Protein AF-A0A966PAS7-F1 (afdb_monomer_lite)

Structure (mmCIF, N/CA/C/O backbone):
data_AF-A0A966PAS7-F1
#
_entry.id   AF-A0A966PAS7-F1
#
loop_
_atom_site.group_PDB
_atom_site.id
_atom_site.type_symbol
_atom_site.label_atom_id
_atom_site.label_alt_id
_atom_site.label_comp_id
_atom_site.label_asym_id
_atom_site.label_entity_id
_atom_site.label_seq_id
_atom_site.pdbx_PDB_ins_code
_atom_site.Cartn_x
_atom_site.Cartn_y
_atom_site.Cartn_z
_atom_site.occupancy
_atom_site.B_iso_or_equiv
_atom_site.auth_seq_id
_atom_site.auth_comp_id
_atom_site.auth_asym_id
_atom_site.auth_atom_id
_atom_site.pdbx_PDB_model_num
ATOM 1 N N . MET A 1 1 ? -16.135 10.377 14.868 1.00 64.50 1 MET A N 1
ATOM 2 C CA . MET A 1 1 ? -15.861 8.967 15.215 1.00 64.50 1 MET A CA 1
ATOM 3 C C . MET A 1 1 ? -14.649 8.938 16.127 1.00 64.50 1 MET A C 1
ATOM 5 O O . MET A 1 1 ? -13.662 9.562 15.775 1.00 64.50 1 MET A O 1
ATOM 9 N N . THR A 1 2 ? -14.736 8.315 17.302 1.00 88.25 2 THR A N 1
ATOM 10 C CA . THR A 1 2 ? -13.643 8.306 18.302 1.00 88.25 2 THR A CA 1
ATOM 11 C C . THR A 1 2 ? -13.030 6.918 18.513 1.00 88.25 2 THR A C 1
ATOM 13 O O . THR A 1 2 ? -12.037 6.790 19.225 1.00 88.25 2 THR A O 1
ATOM 16 N N . LYS A 1 3 ? -13.595 5.870 17.895 1.00 95.25 3 LYS A N 1
ATOM 17 C CA . LYS A 1 3 ? -13.121 4.488 18.01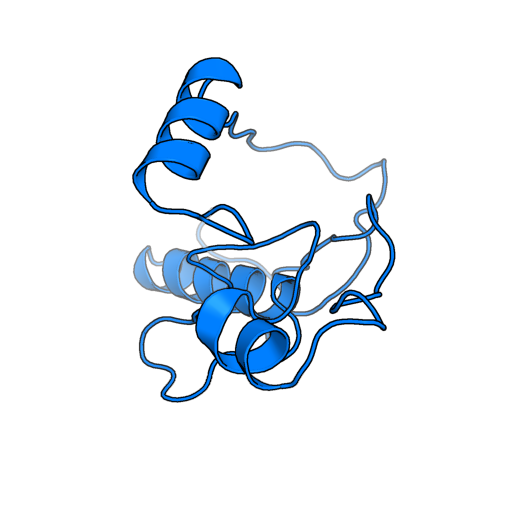7 1.00 95.25 3 LYS A CA 1
ATOM 18 C C . LYS A 1 3 ? -13.530 3.629 16.815 1.00 95.25 3 LYS A C 1
ATOM 20 O O . LYS A 1 3 ? -14.610 3.827 16.263 1.00 95.25 3 LYS A O 1
ATOM 25 N N . ILE A 1 4 ? -12.674 2.675 16.459 1.00 95.88 4 ILE A N 1
ATOM 26 C CA . ILE A 1 4 ? -12.907 1.537 15.567 1.00 95.88 4 ILE A CA 1
ATOM 27 C C . ILE A 1 4 ? -12.948 0.278 16.439 1.00 95.88 4 ILE A C 1
ATOM 29 O O . ILE A 1 4 ? -11.991 -0.035 17.149 1.00 95.88 4 ILE A O 1
ATOM 33 N N . GLU A 1 5 ? -14.069 -0.443 16.399 1.00 96.25 5 GLU A N 1
ATOM 34 C CA . GLU A 1 5 ? -14.280 -1.671 17.181 1.00 96.25 5 GLU A CA 1
ATOM 35 C C . GLU A 1 5 ? -13.630 -2.912 16.555 1.00 96.25 5 GLU A C 1
ATOM 37 O O . GLU A 1 5 ? -13.777 -3.999 17.098 1.00 96.25 5 GLU A O 1
ATOM 42 N N . GLY A 1 6 ? -12.933 -2.778 15.429 1.00 95.56 6 GLY A N 1
ATOM 43 C CA . GLY A 1 6 ? -12.236 -3.866 14.743 1.00 95.56 6 GLY A CA 1
ATOM 44 C C . GLY A 1 6 ? -10.798 -3.503 14.382 1.00 95.56 6 GLY A C 1
ATOM 45 O O . GLY A 1 6 ? -10.168 -2.677 15.051 1.00 95.56 6 GLY A O 1
ATOM 46 N N . ALA A 1 7 ? -10.317 -4.116 13.305 1.00 96.75 7 ALA A N 1
ATOM 47 C CA . ALA A 1 7 ? -9.022 -3.862 12.688 1.00 96.75 7 ALA A CA 1
ATOM 48 C C . ALA A 1 7 ? -9.132 -2.867 11.524 1.00 96.75 7 ALA A C 1
ATOM 50 O O . ALA A 1 7 ? -10.202 -2.670 10.942 1.00 96.75 7 ALA A O 1
ATOM 51 N N . VAL A 1 8 ? -7.995 -2.290 11.140 1.00 96.88 8 VAL A N 1
ATOM 52 C CA . VAL A 1 8 ? -7.813 -1.744 9.790 1.00 96.88 8 VAL A CA 1
ATOM 53 C C . VAL A 1 8 ? -7.462 -2.909 8.868 1.00 96.88 8 VAL A C 1
ATOM 55 O O . VAL A 1 8 ? -6.434 -3.557 9.062 1.00 96.88 8 VAL A O 1
ATOM 58 N N . ILE A 1 9 ? -8.315 -3.164 7.876 1.00 97.12 9 ILE A N 1
ATOM 59 C CA . ILE A 1 9 ? -8.121 -4.228 6.889 1.00 97.12 9 ILE A CA 1
ATOM 60 C C . ILE A 1 9 ? -7.587 -3.621 5.593 1.00 97.12 9 ILE A C 1
ATOM 62 O O . ILE A 1 9 ? -8.233 -2.760 4.997 1.00 97.12 9 ILE A O 1
ATOM 66 N N . ALA A 1 10 ? -6.416 -4.077 5.161 1.00 97.19 10 ALA A N 1
ATOM 67 C CA . ALA A 1 10 ? -5.836 -3.738 3.872 1.00 97.19 10 ALA A CA 1
ATOM 68 C C . ALA A 1 10 ? -6.355 -4.684 2.785 1.00 97.19 10 ALA A C 1
ATOM 70 O O . ALA A 1 10 ? -6.074 -5.885 2.821 1.00 97.19 10 ALA A O 1
ATOM 71 N N . ASP A 1 11 ? -7.081 -4.124 1.818 1.00 97.00 11 ASP A N 1
ATOM 72 C CA . ASP A 1 11 ? -7.488 -4.817 0.599 1.00 97.00 11 ASP A CA 1
ATOM 73 C C . ASP A 1 11 ? -6.539 -4.474 -0.551 1.00 97.00 11 ASP A C 1
ATOM 75 O O . ASP A 1 11 ? -6.474 -3.336 -1.009 1.00 97.00 11 ASP A O 1
ATOM 79 N N . GLU A 1 12 ? -5.788 -5.476 -0.996 1.00 96.56 12 GLU A N 1
ATOM 80 C CA . GLU A 1 12 ? -4.838 -5.385 -2.109 1.00 96.56 12 GLU A CA 1
ATOM 81 C C . GLU A 1 12 ? -5.240 -6.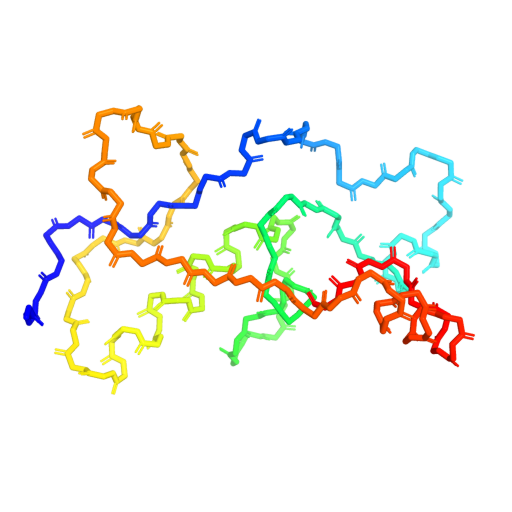277 -3.295 1.00 96.56 12 GLU A C 1
ATOM 83 O O . GLU A 1 12 ? -4.412 -6.610 -4.137 1.00 96.56 12 GLU A O 1
ATOM 88 N N . SER A 1 13 ? -6.509 -6.692 -3.356 1.00 96.19 13 SER A N 1
ATOM 89 C CA . SER A 1 13 ? -6.991 -7.737 -4.272 1.00 96.19 13 SER A CA 1
ATOM 90 C C . SER A 1 13 ? -7.079 -7.344 -5.750 1.00 96.19 13 SER A C 1
ATOM 92 O O . SER A 1 13 ? -7.360 -8.204 -6.584 1.00 96.19 13 SER A O 1
ATOM 94 N N . ILE A 1 14 ? -6.832 -6.077 -6.097 1.00 94.75 14 ILE A N 1
ATOM 95 C CA . ILE A 1 14 ? -6.832 -5.622 -7.496 1.00 94.75 14 ILE A CA 1
ATOM 96 C C . ILE A 1 14 ? -5.658 -6.202 -8.303 1.00 94.75 14 ILE A C 1
ATOM 98 O O . ILE A 1 14 ? -5.789 -6.371 -9.515 1.00 94.75 14 ILE A O 1
ATOM 102 N N . TYR A 1 15 ? -4.546 -6.548 -7.643 1.00 95.12 15 TYR A N 1
ATOM 103 C CA . TYR A 1 15 ? -3.418 -7.265 -8.243 1.00 95.12 15 TYR A CA 1
ATOM 104 C C . TYR A 1 15 ? -3.204 -8.618 -7.558 1.00 95.12 15 TYR A C 1
ATOM 106 O O . TYR A 1 15 ? -3.795 -8.923 -6.519 1.00 95.12 15 TYR A O 1
ATOM 114 N N . ASP A 1 16 ? -2.371 -9.460 -8.168 1.00 94.38 16 ASP A N 1
ATOM 115 C CA . ASP A 1 16 ? -1.955 -10.711 -7.548 1.00 94.38 16 ASP A CA 1
ATOM 116 C C . ASP A 1 16 ? -1.016 -10.474 -6.345 1.00 94.38 16 ASP A C 1
ATOM 118 O O . ASP A 1 16 ? -0.787 -9.355 -5.882 1.00 94.38 16 ASP A O 1
ATOM 122 N N . ARG A 1 17 ? -0.511 -11.571 -5.777 1.00 94.06 17 ARG A N 1
ATOM 123 C CA . ARG A 1 17 ? 0.370 -11.546 -4.602 1.00 94.06 17 ARG A CA 1
ATOM 124 C C . ARG A 1 17 ? 1.841 -11.774 -4.958 1.00 94.06 17 ARG A C 1
ATOM 126 O O . ARG A 1 17 ? 2.636 -12.035 -4.051 1.00 94.06 17 ARG A O 1
ATOM 133 N N . GLU A 1 18 ? 2.209 -11.711 -6.237 1.00 95.00 18 GLU A N 1
ATOM 134 C CA . GLU A 1 18 ? 3.600 -11.757 -6.672 1.00 95.00 18 GLU A CA 1
ATOM 135 C C . GLU A 1 18 ? 4.282 -10.434 -6.309 1.00 95.00 18 GLU A C 1
ATOM 137 O O . GLU A 1 18 ? 3.922 -9.352 -6.759 1.00 95.00 18 GLU A O 1
ATOM 142 N N . ARG A 1 19 ? 5.264 -10.512 -5.409 1.00 93.19 19 ARG A N 1
ATOM 143 C CA . ARG A 1 19 ? 5.919 -9.319 -4.845 1.00 93.19 19 ARG A CA 1
ATOM 144 C C . ARG A 1 19 ? 7.132 -8.869 -5.631 1.00 93.19 19 ARG A C 1
ATOM 146 O O . ARG A 1 19 ? 7.641 -7.784 -5.383 1.00 93.19 19 ARG A O 1
ATOM 153 N N . TYR A 1 20 ? 7.636 -9.718 -6.511 1.00 93.62 20 TYR A N 1
ATOM 154 C CA . TYR A 1 20 ? 8.898 -9.507 -7.193 1.00 93.62 20 TYR A CA 1
ATOM 155 C C . TYR A 1 20 ? 8.812 -10.105 -8.581 1.00 93.62 20 TYR A C 1
ATOM 157 O O . TYR A 1 20 ? 8.323 -11.222 -8.731 1.00 93.62 20 TYR A O 1
ATOM 165 N N . VAL A 1 21 ? 9.368 -9.408 -9.566 1.00 93.38 21 VAL A N 1
ATOM 166 C CA . VAL A 1 21 ? 9.541 -9.986 -10.896 1.00 93.38 21 VAL A CA 1
ATOM 167 C C . VAL A 1 21 ? 10.518 -11.168 -10.785 1.00 93.38 21 VAL A C 1
ATOM 169 O O . VAL A 1 21 ? 11.638 -10.971 -10.301 1.00 93.38 21 VAL A O 1
ATOM 172 N N . PRO A 1 22 ? 10.160 -12.384 -11.241 1.00 93.88 22 PRO A N 1
ATOM 173 C CA . PRO A 1 22 ? 10.978 -13.585 -11.031 1.00 93.88 22 PRO A CA 1
ATOM 174 C C . PRO A 1 22 ? 12.407 -13.510 -11.577 1.00 93.88 22 PRO A C 1
ATOM 176 O O . PRO A 1 22 ? 13.291 -14.220 -11.106 1.00 93.88 22 PRO A O 1
ATOM 179 N N . SER A 1 23 ? 12.640 -12.667 -12.584 1.00 95.12 23 SER A N 1
ATOM 180 C CA . SER A 1 23 ? 13.948 -12.488 -13.216 1.00 95.12 23 SER A CA 1
ATOM 181 C C . SER A 1 23 ? 14.836 -11.440 -12.537 1.00 95.12 23 SER A C 1
ATOM 183 O O . SER A 1 23 ? 15.955 -11.216 -12.999 1.00 95.12 23 SER A O 1
ATOM 185 N N . TRP A 1 24 ? 14.367 -10.755 -11.491 1.00 94.00 24 TRP A N 1
ATOM 186 C CA . TRP A 1 24 ? 15.179 -9.768 -10.781 1.00 94.00 24 TRP A CA 1
ATOM 187 C C . TRP A 1 24 ? 16.275 -10.432 -9.948 1.00 94.00 24 TRP A C 1
ATOM 189 O O . TRP A 1 24 ? 16.014 -11.313 -9.132 1.00 94.00 24 TRP A O 1
ATOM 199 N N . GLY A 1 25 ? 17.510 -9.956 -10.119 1.00 94.12 25 GLY A N 1
ATOM 200 C CA . GLY A 1 25 ? 18.600 -10.270 -9.199 1.00 94.12 25 GLY A CA 1
ATOM 201 C C . GLY A 1 25 ? 18.406 -9.588 -7.840 1.00 94.12 25 GLY A C 1
ATOM 202 O O . GLY A 1 25 ? 17.673 -8.605 -7.724 1.00 94.12 25 GLY A O 1
ATOM 203 N N . ASP A 1 26 ? 19.111 -10.074 -6.816 1.00 89.44 26 ASP A N 1
ATOM 204 C CA . ASP A 1 26 ? 18.937 -9.618 -5.427 1.00 89.44 26 ASP A CA 1
ATOM 205 C C . ASP A 1 26 ? 19.161 -8.113 -5.225 1.00 89.44 26 ASP A C 1
ATOM 207 O O . ASP A 1 26 ? 18.504 -7.519 -4.369 1.00 89.44 26 ASP A O 1
ATOM 211 N N . GLY A 1 27 ? 20.045 -7.497 -6.023 1.00 88.00 27 GLY A N 1
ATOM 212 C CA . GLY A 1 27 ? 20.286 -6.051 -6.002 1.00 88.00 27 GLY A CA 1
ATOM 213 C C . GLY A 1 27 ? 19.022 -5.258 -6.332 1.00 88.00 27 GLY A C 1
ATOM 214 O O . GLY A 1 27 ? 18.576 -4.453 -5.524 1.00 88.00 27 GLY A O 1
ATOM 215 N N . ILE A 1 28 ? 18.373 -5.569 -7.455 1.00 88.38 28 ILE A N 1
ATOM 216 C CA . ILE A 1 28 ? 17.113 -4.918 -7.842 1.00 88.38 28 ILE A CA 1
ATOM 217 C C . ILE A 1 28 ? 16.017 -5.260 -6.834 1.00 88.38 28 ILE A C 1
ATOM 219 O O . ILE A 1 28 ? 15.356 -4.385 -6.280 1.00 88.38 28 ILE A O 1
ATOM 223 N N . ARG A 1 29 ? 15.875 -6.554 -6.533 1.00 88.44 29 ARG A N 1
ATOM 224 C CA . ARG A 1 29 ? 14.814 -7.076 -5.673 1.00 88.44 29 ARG A CA 1
ATOM 225 C C . ARG A 1 29 ? 14.807 -6.443 -4.279 1.00 88.44 29 ARG A C 1
ATOM 227 O O . ARG A 1 29 ? 13.738 -6.154 -3.750 1.00 88.44 29 ARG A O 1
ATOM 234 N N . SER A 1 30 ? 15.979 -6.281 -3.666 1.00 81.50 30 SER A N 1
ATOM 235 C CA . SER A 1 30 ? 16.093 -5.917 -2.247 1.00 81.50 30 SER A CA 1
ATOM 236 C C . SER A 1 30 ? 16.526 -4.475 -2.015 1.00 81.50 30 SER A C 1
ATOM 238 O O . SER A 1 30 ? 16.204 -3.931 -0.962 1.00 81.50 30 SER A O 1
ATOM 240 N N . VAL A 1 31 ? 17.273 -3.882 -2.950 1.00 82.12 31 VAL A N 1
ATOM 241 C CA . VAL A 1 31 ? 17.862 -2.546 -2.784 1.00 82.12 31 VAL A CA 1
ATOM 242 C C . VAL A 1 31 ? 17.096 -1.505 -3.588 1.00 82.12 31 VAL A C 1
ATOM 244 O O . VAL A 1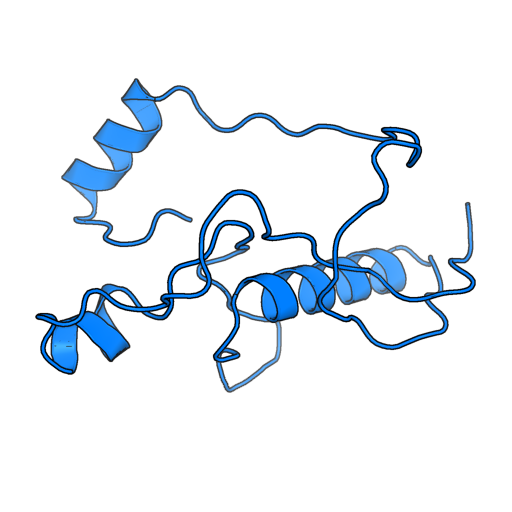 31 ? 16.789 -0.454 -3.041 1.00 82.12 31 VAL A O 1
ATOM 247 N N . GLU A 1 32 ? 16.772 -1.793 -4.851 1.00 86.44 32 GLU A N 1
ATOM 248 C CA . GLU A 1 32 ? 16.233 -0.768 -5.760 1.00 86.44 32 GLU A CA 1
ATOM 249 C C . GLU A 1 32 ? 14.706 -0.742 -5.877 1.00 86.44 32 GLU A C 1
ATOM 251 O O . GLU A 1 32 ? 14.161 0.315 -6.162 1.00 86.44 32 GLU A O 1
ATOM 256 N N . ALA A 1 33 ? 14.015 -1.872 -5.702 1.00 88.12 33 ALA A N 1
ATOM 257 C CA . ALA A 1 33 ? 12.558 -1.947 -5.884 1.00 88.12 33 ALA A CA 1
ATOM 258 C C . ALA A 1 33 ? 11.812 -2.363 -4.608 1.00 88.12 33 ALA A C 1
ATOM 260 O O . ALA A 1 33 ? 10.788 -1.794 -4.237 1.00 88.12 33 ALA A O 1
ATOM 261 N N . GLY A 1 34 ? 12.308 -3.385 -3.905 1.00 89.81 34 GLY A N 1
ATOM 262 C CA . GLY A 1 34 ? 11.563 -3.987 -2.802 1.00 89.81 34 GLY A CA 1
ATOM 263 C C . GLY A 1 34 ? 10.296 -4.737 -3.259 1.00 89.81 34 GLY A C 1
ATOM 264 O O . GLY A 1 34 ? 10.099 -4.984 -4.449 1.00 89.81 34 GLY A O 1
ATOM 265 N N . PRO A 1 35 ? 9.466 -5.204 -2.306 1.00 92.62 35 PRO A N 1
ATOM 266 C CA . PRO A 1 35 ? 8.223 -5.908 -2.608 1.00 92.62 35 PRO A CA 1
ATOM 267 C C . PRO A 1 35 ? 7.178 -4.970 -3.222 1.00 92.62 35 PRO A C 1
ATOM 269 O O . PRO A 1 35 ? 6.865 -3.937 -2.637 1.00 92.62 35 PRO A O 1
ATOM 272 N N . LEU A 1 36 ? 6.588 -5.382 -4.341 1.00 93.00 36 LEU A N 1
ATOM 273 C CA . LEU A 1 36 ? 5.490 -4.694 -5.019 1.00 93.00 36 LEU A CA 1
ATOM 274 C C . LEU A 1 36 ? 4.121 -5.088 -4.440 1.00 93.00 36 LEU A C 1
ATOM 276 O O . LEU A 1 36 ? 3.938 -6.166 -3.862 1.00 93.00 36 LEU A O 1
ATOM 280 N N . GLY A 1 37 ? 3.127 -4.217 -4.593 1.00 93.62 37 GLY A N 1
ATOM 281 C CA . GLY A 1 37 ? 1.758 -4.499 -4.173 1.00 93.62 37 GLY A CA 1
ATOM 282 C C . GLY A 1 37 ? 0.779 -3.416 -4.600 1.00 93.62 37 GLY A C 1
ATOM 283 O O . GLY A 1 37 ? 1.177 -2.295 -4.889 1.00 93.62 37 GLY A O 1
ATOM 284 N N . ALA A 1 38 ? -0.510 -3.755 -4.620 1.00 94.94 38 ALA A N 1
ATOM 285 C CA . ALA A 1 38 ? -1.568 -2.820 -4.999 1.00 94.94 38 ALA A CA 1
ATOM 286 C C . ALA A 1 38 ? -1.854 -1.727 -3.958 1.00 94.94 38 ALA A C 1
ATOM 288 O O . ALA A 1 38 ? -2.433 -0.696 -4.289 1.00 94.94 38 ALA A O 1
ATOM 289 N N . LEU A 1 39 ? -1.488 -1.972 -2.699 1.00 95.50 39 LEU A N 1
ATOM 290 C CA . LEU A 1 39 ? -1.656 -1.031 -1.602 1.00 95.50 39 LEU A CA 1
ATOM 291 C C . LEU A 1 39 ? -0.301 -0.825 -0.931 1.00 95.50 39 LEU A C 1
ATOM 293 O O . LEU A 1 39 ? 0.219 -1.727 -0.273 1.00 95.50 39 LEU A O 1
ATOM 297 N N . MET A 1 40 ? 0.263 0.363 -1.108 1.00 92.31 40 MET A N 1
ATOM 298 C CA . MET A 1 40 ? 1.572 0.737 -0.590 1.00 92.31 40 MET A CA 1
ATOM 299 C C . MET A 1 40 ? 1.528 2.175 -0.070 1.00 92.31 40 MET A C 1
ATOM 301 O O . MET A 1 40 ? 0.765 3.004 -0.559 1.00 92.31 40 MET A O 1
ATOM 305 N N . ILE A 1 41 ? 2.302 2.434 0.981 1.00 91.31 41 ILE A N 1
ATOM 306 C CA . ILE A 1 41 ? 2.555 3.767 1.529 1.00 91.31 41 ILE A CA 1
ATOM 307 C C . ILE A 1 41 ? 4.057 3.850 1.789 1.00 91.31 41 ILE A C 1
ATOM 309 O O . ILE A 1 41 ? 4.580 2.964 2.469 1.00 91.31 41 ILE A O 1
ATOM 313 N N . ASN A 1 42 ? 4.713 4.913 1.317 1.00 88.38 42 ASN A N 1
ATOM 314 C CA . ASN A 1 42 ? 6.122 5.222 1.589 1.00 88.38 42 ASN A CA 1
ATOM 315 C C . ASN A 1 42 ? 7.039 4.023 1.308 1.00 88.38 42 ASN A C 1
ATOM 317 O O . ASN A 1 42 ? 7.741 3.538 2.207 1.00 88.38 42 ASN A O 1
ATOM 321 N N . ASP A 1 43 ? 6.942 3.466 0.106 1.00 88.12 43 ASP A N 1
ATOM 322 C CA . ASP A 1 43 ? 7.630 2.248 -0.301 1.00 88.12 43 ASP A CA 1
ATOM 323 C C . ASP A 1 43 ? 7.404 1.094 0.682 1.00 88.12 43 ASP A C 1
ATOM 325 O O . ASP A 1 43 ? 8.333 0.381 1.033 1.00 88.12 43 ASP A O 1
ATOM 329 N N . GLY A 1 44 ? 6.214 0.929 1.256 1.00 88.69 44 GLY A N 1
ATOM 330 C CA . GLY A 1 44 ? 5.924 -0.129 2.233 1.00 88.69 44 GLY A CA 1
ATOM 331 C C . GLY A 1 44 ? 6.700 -0.007 3.552 1.00 88.69 44 GLY A C 1
ATOM 332 O O . GLY A 1 44 ? 6.778 -0.977 4.310 1.00 88.69 44 GLY A O 1
ATOM 333 N N . SER A 1 45 ? 7.288 1.154 3.838 1.00 88.88 45 SER A N 1
ATOM 334 C CA . SER A 1 45 ? 7.957 1.436 5.105 1.00 88.88 45 SER A CA 1
ATOM 335 C C . SER A 1 45 ? 6.944 1.770 6.196 1.00 88.88 45 SER A C 1
ATOM 337 O O . SER A 1 45 ? 5.882 2.336 5.953 1.00 88.88 45 SER A O 1
ATOM 339 N N . VAL A 1 46 ? 7.292 1.439 7.438 1.00 91.62 46 VAL A N 1
ATOM 340 C CA . VAL A 1 46 ? 6.460 1.719 8.612 1.00 91.62 46 VAL A CA 1
ATOM 341 C C . VAL A 1 46 ? 7.231 2.632 9.555 1.00 91.62 46 VAL A C 1
ATOM 343 O O . VAL A 1 46 ? 8.340 2.294 9.974 1.00 91.62 46 VAL A O 1
ATOM 346 N N . THR A 1 47 ? 6.639 3.757 9.952 1.00 92.12 47 THR A N 1
ATOM 347 C CA . THR A 1 47 ? 7.304 4.760 10.791 1.00 92.12 47 THR A CA 1
ATOM 348 C C . THR A 1 47 ? 7.738 4.151 12.122 1.00 92.12 47 THR A C 1
ATOM 350 O O . THR A 1 47 ? 6.942 3.539 12.845 1.00 92.12 47 THR A O 1
ATOM 353 N N . GLY A 1 48 ? 9.020 4.315 12.456 1.00 90.50 48 GLY A N 1
ATOM 354 C CA . GLY A 1 48 ? 9.625 3.766 13.671 1.00 90.50 48 GLY A CA 1
ATOM 355 C C . GLY A 1 48 ? 9.893 2.257 13.629 1.00 90.50 48 GLY A C 1
ATOM 356 O O . GLY A 1 48 ? 10.306 1.702 14.644 1.00 90.50 48 GLY A O 1
ATOM 357 N N . SER A 1 49 ? 9.671 1.586 12.492 1.00 88.44 49 SER A N 1
ATOM 358 C CA . SER A 1 49 ? 10.100 0.199 12.299 1.00 88.44 49 SER A CA 1
ATOM 359 C C . SER A 1 49 ? 11.515 0.160 11.713 1.00 88.44 49 SER A C 1
ATOM 361 O O . SER A 1 49 ? 11.757 0.802 10.693 1.00 88.44 49 SER A O 1
ATOM 363 N N . PRO A 1 50 ? 12.449 -0.614 12.295 1.00 86.25 50 PRO A N 1
ATOM 364 C CA . PRO A 1 50 ? 13.783 -0.797 11.722 1.00 86.25 50 PRO A CA 1
ATOM 365 C C . PRO A 1 50 ? 13.780 -1.725 10.499 1.00 86.25 50 PRO A C 1
ATOM 367 O O . PRO A 1 50 ? 14.771 -1.798 9.780 1.00 86.25 50 PRO A O 1
ATOM 370 N N . LEU A 1 51 ? 12.688 -2.466 10.286 1.00 84.94 51 LEU A N 1
ATOM 371 C CA . LEU A 1 51 ? 12.530 -3.421 9.196 1.00 84.94 51 LEU A CA 1
ATOM 372 C C . LEU A 1 51 ? 11.285 -3.081 8.380 1.00 84.94 51 LEU A C 1
ATOM 374 O O . LEU A 1 51 ? 10.208 -2.845 8.940 1.00 84.94 51 LEU A O 1
ATOM 378 N N . LYS A 1 52 ? 11.436 -3.112 7.057 1.00 84.88 52 LYS A N 1
ATOM 379 C CA . LYS A 1 52 ? 10.340 -3.007 6.094 1.00 84.88 52 LYS A CA 1
ATOM 380 C C . LYS A 1 52 ? 9.577 -4.340 6.056 1.00 84.88 52 LYS A C 1
ATOM 382 O O . LYS A 1 52 ? 10.207 -5.378 5.826 1.00 84.88 52 LYS A O 1
ATOM 387 N N . PRO A 1 53 ? 8.255 -4.362 6.312 1.00 90.62 53 PRO A N 1
ATOM 388 C CA . PRO A 1 53 ? 7.460 -5.576 6.176 1.00 90.62 53 PRO A CA 1
ATOM 389 C C . PRO A 1 53 ? 7.542 -6.164 4.764 1.00 90.62 53 PRO A C 1
ATOM 391 O O . PRO A 1 53 ? 7.578 -5.441 3.773 1.00 90.62 53 PRO A O 1
ATOM 394 N N . ALA A 1 54 ? 7.508 -7.495 4.668 1.00 91.50 54 ALA A N 1
ATOM 395 C CA . ALA A 1 54 ? 7.522 -8.187 3.378 1.00 91.50 54 ALA A CA 1
ATOM 396 C C . ALA A 1 54 ? 6.225 -7.988 2.568 1.00 91.50 54 ALA A C 1
ATOM 398 O O . ALA A 1 54 ? 6.235 -8.166 1.353 1.00 91.50 54 ALA A O 1
ATOM 399 N N . ASN A 1 55 ? 5.116 -7.641 3.236 1.00 95.12 55 ASN A N 1
ATOM 400 C CA . ASN A 1 55 ? 3.852 -7.291 2.594 1.00 95.12 55 ASN A CA 1
ATOM 401 C C . ASN A 1 55 ? 3.611 -5.766 2.703 1.00 95.12 55 ASN A C 1
ATOM 403 O O . ASN A 1 55 ? 3.333 -5.287 3.809 1.00 95.12 55 ASN A O 1
ATOM 407 N N . PRO A 1 56 ? 3.669 -5.017 1.584 1.00 95.25 56 PRO A N 1
ATOM 408 C CA . PRO A 1 56 ? 3.402 -3.577 1.553 1.00 95.25 56 PRO A CA 1
ATOM 409 C C . PRO A 1 56 ? 2.006 -3.178 2.045 1.00 95.25 56 PRO A C 1
ATOM 411 O O . PRO A 1 56 ? 1.864 -2.172 2.736 1.00 95.25 56 PRO A O 1
ATOM 414 N N . ALA A 1 57 ? 0.982 -3.988 1.779 1.00 97.06 57 ALA A N 1
ATOM 415 C CA . ALA A 1 57 ? -0.384 -3.694 2.198 1.00 97.06 57 ALA A CA 1
ATOM 416 C C . ALA A 1 57 ? -0.534 -3.792 3.725 1.00 97.06 57 ALA A C 1
ATOM 418 O O . ALA A 1 57 ? -1.216 -2.984 4.356 1.00 97.06 57 ALA A O 1
ATOM 419 N N . PHE A 1 58 ? 0.191 -4.726 4.350 1.00 96.88 58 PHE A N 1
ATOM 420 C CA . PHE A 1 58 ? 0.242 -4.835 5.808 1.00 96.88 58 PHE A CA 1
ATOM 421 C C . PHE A 1 58 ? 0.979 -3.640 6.422 1.00 96.88 58 PHE A C 1
ATOM 423 O O . PHE A 1 58 ? 0.567 -3.120 7.463 1.00 96.88 58 PHE A O 1
ATOM 430 N N . ALA A 1 59 ? 2.051 -3.177 5.769 1.00 96.44 59 ALA A N 1
ATOM 431 C CA . ALA A 1 59 ? 2.746 -1.957 6.160 1.00 96.44 59 ALA A CA 1
ATOM 432 C C . ALA A 1 59 ? 1.813 -0.737 6.100 1.00 96.44 59 ALA A C 1
ATOM 434 O O . ALA A 1 59 ? 1.723 0.008 7.075 1.00 96.44 59 ALA A O 1
ATOM 435 N N . ALA A 1 60 ? 1.046 -0.595 5.016 1.00 96.88 60 ALA A N 1
ATOM 436 C CA . ALA A 1 60 ? 0.076 0.481 4.847 1.00 96.88 60 ALA A CA 1
ATOM 437 C C . ALA A 1 60 ? -1.020 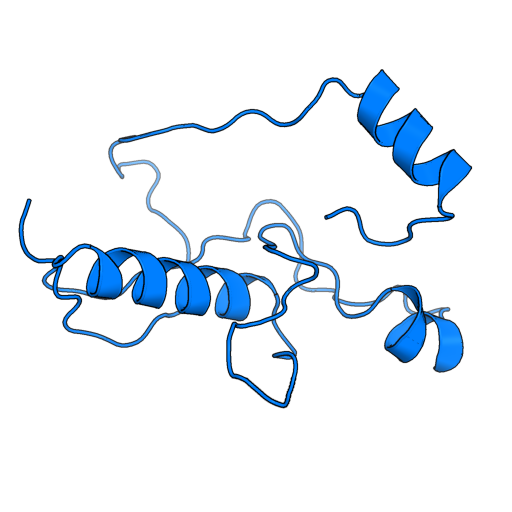0.460 5.931 1.00 96.88 60 ALA A C 1
ATOM 439 O O . ALA A 1 60 ? -1.271 1.482 6.571 1.00 96.88 60 ALA A O 1
ATOM 440 N N . ALA A 1 61 ? -1.624 -0.702 6.217 1.00 97.56 61 ALA A N 1
ATOM 441 C CA . ALA A 1 61 ? -2.604 -0.834 7.302 1.00 97.56 61 ALA A CA 1
ATOM 442 C C . ALA A 1 61 ? -2.001 -0.506 8.677 1.00 97.56 61 ALA A C 1
ATOM 444 O O . ALA A 1 61 ? -2.650 0.132 9.512 1.00 97.56 61 ALA A O 1
ATOM 445 N N . SER A 1 62 ? -0.745 -0.899 8.909 1.00 97.00 62 SER A N 1
ATOM 446 C CA . SER A 1 62 ? -0.016 -0.587 10.141 1.00 97.00 62 SER A CA 1
ATOM 447 C C . SER A 1 62 ? 0.220 0.912 10.301 1.00 97.00 62 SER A C 1
ATOM 449 O O . SER A 1 62 ? -0.029 1.466 11.374 1.00 97.00 62 SER A O 1
ATOM 451 N N . GLU A 1 63 ? 0.656 1.583 9.239 1.00 96.62 63 GLU A N 1
ATOM 452 C CA . GLU A 1 63 ? 0.908 3.022 9.250 1.00 96.62 63 GLU A CA 1
ATOM 453 C C . GLU A 1 63 ? -0.393 3.818 9.408 1.00 96.62 63 GLU A C 1
ATOM 455 O O . GLU A 1 63 ? -0.479 4.723 10.241 1.00 96.62 63 GLU A O 1
ATOM 460 N N . PHE A 1 64 ? -1.455 3.427 8.700 1.00 96.56 64 PHE A N 1
ATOM 461 C CA . PHE A 1 64 ? -2.757 4.073 8.834 1.00 96.56 64 PHE A CA 1
ATOM 462 C C . PHE A 1 64 ? -3.354 3.889 10.236 1.00 96.56 64 PHE A C 1
ATOM 464 O O . PHE A 1 64 ? -3.865 4.844 10.820 1.00 96.56 64 PHE A O 1
ATOM 471 N N . THR A 1 65 ? -3.200 2.705 10.838 1.00 97.12 65 THR A N 1
ATOM 472 C CA . THR A 1 65 ? -3.594 2.458 12.235 1.00 97.12 65 THR A CA 1
ATOM 473 C C . THR A 1 65 ? -2.870 3.405 13.196 1.00 97.12 65 THR A C 1
ATOM 475 O O . THR A 1 65 ? -3.510 4.01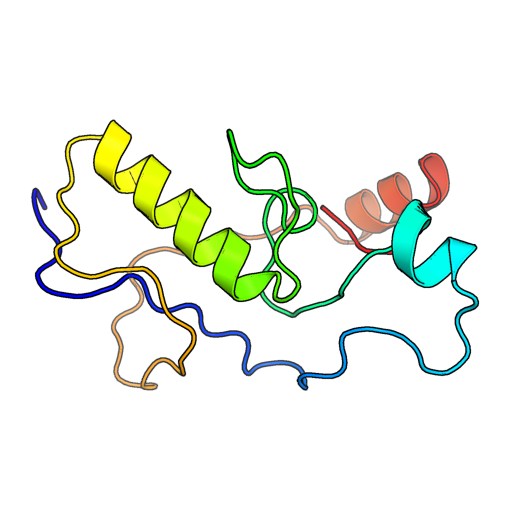9 14.052 1.00 97.12 65 THR A O 1
ATOM 478 N N . LYS A 1 66 ? -1.555 3.603 13.025 1.00 95.88 66 LYS A N 1
ATOM 479 C CA . LYS A 1 66 ? -0.780 4.566 13.828 1.00 95.88 66 LYS A CA 1
ATOM 480 C C . LYS A 1 66 ? -1.267 6.001 13.635 1.00 95.88 66 LYS A C 1
ATOM 482 O O . LYS A 1 66 ? -1.378 6.744 14.609 1.00 95.88 66 LYS A O 1
ATOM 487 N N . LEU A 1 67 ? -1.581 6.395 12.401 1.00 95.94 67 LEU A N 1
ATOM 488 C CA . LEU A 1 67 ? -2.091 7.731 12.078 1.00 95.94 67 LEU A CA 1
ATOM 489 C C . LEU A 1 67 ? -3.480 8.002 12.668 1.00 95.94 67 LEU A C 1
ATOM 491 O O . LEU A 1 67 ? -3.768 9.144 13.035 1.00 95.94 67 LEU A O 1
ATOM 495 N N . LEU A 1 68 ? -4.333 6.981 12.758 1.00 96.44 68 LEU A N 1
ATOM 496 C CA . LEU A 1 68 ? -5.631 7.056 13.430 1.00 96.44 68 LEU A CA 1
ATOM 497 C C . LEU A 1 68 ? -5.449 7.223 14.943 1.00 96.44 68 LEU A C 1
ATOM 499 O O . LEU A 1 68 ? -6.011 8.146 15.537 1.00 96.44 68 LEU A O 1
ATOM 503 N N . GLN A 1 69 ? -4.605 6.388 15.551 1.00 96.56 69 GLN A N 1
ATOM 504 C CA . GLN A 1 69 ? -4.317 6.434 16.985 1.00 96.56 69 GLN A CA 1
ATOM 505 C C . GLN A 1 69 ? -3.679 7.765 17.404 1.00 96.56 69 GLN A C 1
ATOM 507 O O . GLN A 1 69 ? -4.094 8.351 18.403 1.00 96.56 69 GLN A O 1
ATOM 512 N N . SER A 1 70 ? -2.740 8.302 16.617 1.00 96.00 70 SER A N 1
ATOM 513 C CA . SER A 1 70 ? -2.122 9.609 16.887 1.00 96.00 70 SER A CA 1
ATOM 514 C C . SER A 1 70 ? -3.105 10.780 16.782 1.00 96.00 70 SER A C 1
ATOM 516 O O . SER A 1 70 ? -2.884 11.827 17.386 1.00 96.00 70 SER A O 1
ATOM 518 N N . ARG A 1 71 ? -4.226 10.593 16.072 1.00 96.62 71 ARG A N 1
ATOM 519 C CA . ARG A 1 71 ? -5.348 11.542 15.975 1.00 96.62 71 ARG A CA 1
ATOM 520 C C . ARG A 1 71 ? -6.454 11.284 17.005 1.00 96.62 71 ARG A C 1
ATOM 522 O O . ARG A 1 71 ? -7.524 11.879 16.913 1.00 96.62 71 ARG A O 1
ATOM 529 N N . GLY A 1 72 ? -6.210 10.414 17.986 1.00 97.19 72 GLY A N 1
ATOM 530 C CA . GLY A 1 72 ? -7.153 10.121 19.066 1.00 97.19 72 GLY A CA 1
ATOM 531 C C . GLY A 1 72 ? -8.280 9.156 18.687 1.00 97.19 72 GLY A C 1
ATOM 532 O O . GLY A 1 72 ? -9.262 9.063 19.420 1.00 97.19 72 GLY A O 1
ATOM 533 N N . ILE A 1 73 ? -8.161 8.435 17.566 1.00 98.06 73 ILE A N 1
ATOM 534 C CA . ILE A 1 73 ? -9.101 7.378 17.174 1.00 98.06 73 ILE A CA 1
ATOM 535 C C . ILE A 1 73 ? -8.530 6.038 17.641 1.00 98.06 73 ILE A C 1
ATOM 537 O O . ILE A 1 73 ? -7.555 5.536 17.084 1.00 98.06 73 ILE A O 1
ATOM 541 N N . ALA A 1 74 ? -9.139 5.441 18.664 1.00 97.38 74 ALA A N 1
ATOM 542 C CA . ALA A 1 74 ? -8.722 4.125 19.142 1.00 97.38 74 ALA A CA 1
ATOM 543 C C . ALA A 1 74 ? -9.081 3.031 18.119 1.00 97.38 74 ALA A C 1
ATOM 545 O O . ALA A 1 74 ? -10.192 3.027 17.596 1.00 97.38 74 ALA A O 1
ATOM 546 N N . VAL A 1 75 ? -8.177 2.082 17.871 1.00 98.00 75 VAL A N 1
ATOM 547 C CA . VAL A 1 75 ? -8.412 0.892 17.030 1.00 98.00 75 VAL A CA 1
ATOM 548 C C . VAL A 1 75 ? -8.211 -0.332 17.912 1.00 98.00 75 VAL A C 1
ATOM 550 O O . VAL A 1 75 ? -7.169 -0.433 18.560 1.00 98.00 75 VAL A O 1
ATOM 553 N N . ARG A 1 76 ? -9.229 -1.193 18.020 1.00 97.50 76 ARG A N 1
ATOM 554 C CA . ARG A 1 76 ? -9.230 -2.301 18.987 1.00 97.50 76 ARG A CA 1
ATOM 555 C C . ARG A 1 76 ? -8.270 -3.418 18.588 1.00 97.50 76 ARG A C 1
ATOM 557 O O . ARG A 1 76 ? -7.542 -3.908 19.448 1.00 97.50 76 ARG A O 1
ATOM 564 N N . ASP A 1 77 ? -8.303 -3.815 17.321 1.00 97.81 77 ASP A N 1
ATOM 565 C CA . ASP A 1 77 ? -7.531 -4.951 16.821 1.00 97.81 77 ASP A CA 1
ATOM 566 C C . ASP A 1 77 ? -6.280 -4.500 16.067 1.00 97.81 77 ASP A C 1
ATOM 568 O O . ASP A 1 77 ? -6.130 -3.339 15.681 1.00 97.81 77 ASP A O 1
ATOM 572 N N . SER A 1 78 ? -5.364 -5.445 15.868 1.00 96.88 78 SER A N 1
ATOM 573 C CA . SER A 1 78 ? -4.180 -5.236 15.035 1.00 96.88 78 SER A CA 1
ATOM 574 C C . SER A 1 78 ? -4.554 -5.112 13.552 1.00 96.88 78 SER A C 1
ATOM 576 O O . SER A 1 78 ? -5.579 -5.648 13.146 1.00 96.88 78 SER A O 1
ATOM 578 N N . PRO A 1 79 ? -3.751 -4.402 12.738 1.00 97.06 79 PRO A N 1
ATOM 579 C CA . PRO A 1 79 ? -3.957 -4.329 11.291 1.00 97.06 79 PRO A CA 1
ATOM 580 C C . PRO A 1 79 ? -3.851 -5.715 10.641 1.00 97.06 79 PRO A C 1
ATOM 582 O O . PRO A 1 79 ? -3.036 -6.534 11.066 1.00 97.06 79 PRO A O 1
ATOM 585 N N . GLU A 1 80 ? -4.628 -5.960 9.586 1.00 97.06 80 GLU A N 1
ATOM 586 C CA . GLU A 1 80 ? -4.661 -7.250 8.881 1.00 97.06 80 GLU A CA 1
ATOM 587 C C . GLU A 1 80 ? -4.818 -7.078 7.362 1.00 97.06 80 GLU A C 1
ATOM 589 O O . GLU A 1 80 ? -5.175 -6.007 6.870 1.00 97.06 80 GLU A O 1
ATOM 594 N N . ILE A 1 81 ? -4.554 -8.153 6.613 1.00 97.44 81 ILE A N 1
ATOM 595 C CA . ILE A 1 81 ? -4.857 -8.249 5.179 1.00 97.44 81 ILE A CA 1
ATOM 596 C C . ILE A 1 81 ? -6.212 -8.925 5.007 1.00 97.44 81 ILE A C 1
ATOM 598 O O . ILE A 1 81 ? -6.477 -9.952 5.629 1.00 97.44 81 ILE A O 1
ATOM 602 N N . GLY A 1 82 ? -7.033 -8.408 4.103 1.00 95.94 82 GLY A N 1
ATOM 603 C CA . GLY A 1 82 ? -8.312 -9.016 3.771 1.00 95.94 82 GLY A CA 1
ATOM 604 C C . GLY A 1 82 ? -8.845 -8.513 2.442 1.00 95.94 82 GLY A C 1
ATOM 605 O O . GLY A 1 82 ? -8.114 -7.947 1.639 1.00 95.94 82 GLY A O 1
ATOM 606 N N . THR A 1 83 ? -10.129 -8.741 2.214 1.00 95.44 83 THR A N 1
ATOM 607 C CA . THR A 1 83 ? -10.844 -8.206 1.056 1.00 95.44 83 THR A CA 1
ATOM 608 C C . THR A 1 83 ? -12.076 -7.492 1.578 1.00 95.44 83 THR A C 1
ATOM 610 O O . THR A 1 83 ? -12.808 -8.041 2.407 1.00 95.44 83 THR A O 1
ATOM 613 N N . ALA A 1 84 ? -12.277 -6.256 1.143 1.00 89.94 84 ALA A N 1
ATOM 614 C CA . ALA A 1 84 ? -13.452 -5.486 1.485 1.00 89.94 84 ALA A CA 1
ATOM 615 C C . ALA A 1 84 ? -14.674 -6.096 0.786 1.00 89.94 84 ALA A C 1
ATOM 617 O O . ALA A 1 84 ? -14.619 -6.500 -0.375 1.00 89.94 84 ALA A O 1
ATOM 618 N N . SER A 1 85 ? -15.807 -6.157 1.491 1.00 89.75 85 SER A N 1
ATOM 619 C CA . SER A 1 85 ? -17.071 -6.495 0.831 1.00 89.75 85 SER A CA 1
ATOM 620 C C . SER A 1 85 ? -17.442 -5.376 -0.140 1.00 89.75 85 SER A C 1
ATOM 622 O O . SER A 1 85 ? -17.258 -4.204 0.191 1.00 89.75 85 SER A O 1
ATOM 624 N N . ILE A 1 86 ? -18.043 -5.714 -1.282 1.00 86.44 86 ILE A N 1
ATOM 625 C CA . ILE A 1 86 ? -18.622 -4.726 -2.206 1.00 86.44 86 ILE A CA 1
ATOM 626 C C . ILE A 1 86 ? -19.712 -3.868 -1.539 1.00 86.44 86 ILE A C 1
ATOM 628 O O . ILE A 1 86 ? -19.961 -2.743 -1.959 1.00 86.44 86 ILE A O 1
ATOM 632 N N . ASP A 1 87 ? -20.312 -4.373 -0.460 1.00 91.94 87 ASP A N 1
ATOM 633 C CA . ASP A 1 87 ? -21.318 -3.664 0.334 1.00 91.94 87 ASP A CA 1
ATOM 634 C C . ASP A 1 87 ? -20.700 -2.684 1.350 1.00 91.94 87 ASP A C 1
ATOM 636 O O . ASP A 1 87 ? -21.423 -2.019 2.094 1.00 91.94 87 ASP A O 1
ATOM 640 N N . THR A 1 88 ? -19.367 -2.603 1.424 1.00 91.19 88 THR A N 1
ATOM 641 C CA . THR A 1 88 ? -18.668 -1.687 2.333 1.00 91.19 88 THR A CA 1
ATOM 642 C C . THR A 1 88 ? -18.884 -0.246 1.863 1.00 91.19 88 THR A C 1
ATOM 644 O O . THR A 1 88 ? -18.486 0.091 0.747 1.00 91.19 88 THR A O 1
ATOM 647 N N . PRO A 1 89 ? -19.473 0.641 2.687 1.00 94.06 89 PRO A N 1
ATOM 648 C CA . PRO A 1 89 ? -19.683 2.027 2.293 1.00 94.06 89 PRO A CA 1
ATOM 649 C C . PRO A 1 89 ? -18.357 2.750 2.046 1.00 94.06 89 PRO A C 1
ATOM 651 O O . PRO A 1 89 ? -17.463 2.742 2.895 1.00 94.06 89 PRO A O 1
ATOM 654 N N . LEU A 1 90 ? -18.257 3.432 0.908 1.00 94.25 90 LEU A N 1
ATOM 655 C CA . LEU A 1 90 ? -17.133 4.308 0.604 1.00 94.25 90 LEU A CA 1
ATOM 656 C C . LEU A 1 90 ? -17.219 5.577 1.458 1.00 94.25 90 LEU A C 1
ATOM 658 O O . LEU A 1 90 ? -18.191 6.325 1.370 1.00 94.25 90 LEU A O 1
ATOM 662 N N . ILE A 1 91 ? -16.194 5.825 2.274 1.00 95.00 91 ILE A N 1
ATOM 663 C CA . ILE A 1 91 ? -16.152 6.990 3.175 1.00 95.00 91 ILE A CA 1
ATOM 664 C C . ILE A 1 91 ? -15.178 8.082 2.720 1.00 95.00 91 ILE A C 1
ATOM 666 O O . ILE A 1 91 ? -15.321 9.229 3.135 1.00 95.00 91 ILE A O 1
ATOM 670 N N . ALA A 1 92 ? -14.186 7.734 1.898 1.00 95.50 92 ALA A N 1
ATOM 671 C CA . ALA A 1 92 ? -13.185 8.653 1.372 1.00 95.50 92 ALA A CA 1
ATOM 672 C C . ALA A 1 92 ? -12.493 8.048 0.145 1.00 95.50 92 ALA A C 1
ATOM 674 O O . ALA A 1 92 ? -12.348 6.829 0.053 1.00 95.50 92 ALA A O 1
ATOM 675 N N . THR A 1 93 ? -12.026 8.911 -0.754 1.00 95.88 93 THR A N 1
ATOM 676 C CA . THR A 1 93 ? -11.184 8.560 -1.902 1.00 95.88 93 THR A CA 1
ATOM 677 C C . THR A 1 93 ? -9.995 9.503 -1.968 1.00 95.88 93 THR A C 1
ATOM 679 O O . THR A 1 93 ? -10.091 10.666 -1.572 1.00 95.88 93 THR A O 1
ATOM 682 N N . LEU A 1 94 ? -8.883 9.000 -2.491 1.00 95.12 94 LEU A N 1
ATOM 683 C CA . LEU A 1 94 ? -7.705 9.787 -2.819 1.00 95.12 94 LEU A CA 1
ATOM 684 C C . LEU A 1 94 ? -7.298 9.430 -4.245 1.00 95.12 94 LEU A C 1
ATOM 686 O O . LEU A 1 94 ? -7.173 8.251 -4.566 1.00 95.12 94 LEU A O 1
ATOM 690 N N . GLU A 1 95 ? -7.119 10.441 -5.084 1.00 96.00 95 GLU A N 1
ATOM 691 C CA . GLU A 1 95 ? -6.585 10.267 -6.433 1.00 96.00 95 GLU A CA 1
ATOM 692 C C . GLU A 1 95 ? -5.084 10.562 -6.431 1.00 96.00 95 GLU A C 1
ATOM 694 O O . GLU A 1 95 ? -4.605 11.400 -5.662 1.00 96.00 95 GLU A O 1
ATOM 699 N N . SER A 1 96 ? -4.337 9.847 -7.272 1.00 93.50 96 SER A N 1
ATOM 700 C CA . SER A 1 96 ? -2.911 10.095 -7.465 1.00 93.50 96 SER A CA 1
ATOM 701 C C . SER A 1 96 ? -2.670 11.407 -8.216 1.00 93.50 96 SER A C 1
ATOM 703 O O . SER A 1 96 ? -3.588 12.010 -8.777 1.00 93.50 96 SER A O 1
ATOM 705 N N . ALA A 1 97 ? -1.401 11.805 -8.314 1.00 95.62 97 ALA A N 1
ATOM 706 C CA . ALA A 1 97 ? -0.991 12.777 -9.319 1.00 95.62 97 ALA A CA 1
ATOM 707 C C . ALA A 1 97 ? -1.348 12.283 -10.744 1.00 95.62 97 ALA A C 1
ATOM 709 O O . ALA A 1 97 ? -1.486 11.070 -10.966 1.00 95.62 97 ALA A O 1
ATOM 710 N N . PRO A 1 98 ? -1.490 13.192 -11.726 1.00 97.12 98 PRO A N 1
ATOM 711 C CA . PRO A 1 98 ? -1.678 12.827 -13.126 1.00 97.12 98 PRO A CA 1
ATOM 712 C C . PRO A 1 98 ? -0.561 11.915 -13.652 1.00 97.12 98 PRO A C 1
ATOM 714 O O . PRO A 1 98 ? 0.606 12.060 -13.288 1.00 97.12 98 PRO A O 1
ATOM 717 N N . LEU A 1 99 ? -0.893 11.017 -14.587 1.00 96.19 99 LEU A N 1
ATOM 718 C CA . LEU A 1 99 ? 0.060 10.034 -15.121 1.00 96.19 99 LEU A CA 1
ATOM 719 C C . LEU A 1 99 ? 1.330 10.671 -15.711 1.00 96.19 99 LEU A C 1
ATOM 721 O O . LEU A 1 99 ? 2.405 10.093 -15.609 1.00 96.19 99 LEU A O 1
ATOM 725 N N . ASN A 1 100 ? 1.239 11.859 -16.315 1.00 97.44 100 ASN A N 1
ATOM 726 C CA . ASN A 1 100 ? 2.413 12.547 -16.855 1.00 97.44 100 ASN A CA 1
ATOM 727 C C . ASN A 1 100 ? 3.397 12.995 -15.763 1.00 97.44 100 ASN A C 1
ATOM 729 O O . ASN A 1 100 ? 4.596 13.014 -16.020 1.00 97.44 100 ASN A O 1
ATOM 733 N N . GLU A 1 101 ? 2.910 13.353 -14.573 1.00 97.12 101 GLU A N 1
ATOM 734 C CA . GLU A 1 101 ? 3.758 13.715 -13.431 1.00 97.12 101 GLU A CA 1
ATOM 735 C C . GLU A 1 101 ? 4.391 12.468 -12.823 1.00 97.12 101 GLU A C 1
ATOM 737 O O . GLU A 1 101 ? 5.590 12.462 -12.568 1.00 97.12 101 GLU A O 1
ATOM 742 N N . ILE A 1 102 ? 3.619 11.383 -12.707 1.00 94.56 102 ILE A N 1
ATOM 743 C CA . ILE A 1 102 ? 4.129 10.072 -12.287 1.00 94.56 102 ILE A CA 1
ATOM 744 C C . ILE A 1 102 ? 5.260 9.628 -13.226 1.00 94.56 102 ILE A C 1
ATOM 746 O O . ILE A 1 102 ? 6.369 9.355 -12.785 1.00 94.56 102 ILE A O 1
ATOM 750 N N . VAL A 1 103 ? 5.038 9.629 -14.542 1.00 95.75 103 VAL A N 1
ATOM 751 C CA . VAL A 1 103 ? 6.075 9.244 -15.516 1.00 95.75 103 VAL A CA 1
ATOM 752 C C . VAL A 1 103 ? 7.284 10.181 -15.465 1.00 95.75 103 VAL A C 1
ATOM 754 O O . VAL A 1 103 ? 8.412 9.717 -15.621 1.00 95.75 103 VAL A O 1
ATOM 757 N N . ALA A 1 104 ? 7.085 11.483 -15.240 1.00 96.31 104 ALA A N 1
ATOM 758 C CA . ALA A 1 104 ? 8.200 12.410 -15.074 1.00 96.31 104 ALA A CA 1
ATOM 759 C C . ALA A 1 104 ? 9.049 12.047 -13.847 1.00 96.31 104 ALA A C 1
ATOM 761 O O . ALA A 1 104 ? 10.265 11.925 -13.979 1.00 96.31 104 ALA A O 1
ATOM 762 N N . GLU A 1 105 ? 8.417 11.801 -12.697 1.00 94.00 105 GLU A N 1
ATOM 763 C CA . GLU A 1 105 ? 9.099 11.401 -11.461 1.00 94.00 105 GLU A CA 1
ATOM 764 C C . GLU A 1 105 ? 9.888 10.098 -11.646 1.00 94.00 105 GLU A C 1
ATOM 766 O O . GLU A 1 105 ? 11.062 10.023 -11.276 1.00 94.00 105 GLU A O 1
ATOM 771 N N . MET A 1 106 ? 9.283 9.113 -12.319 1.00 94.12 106 MET A N 1
ATOM 772 C CA . MET A 1 106 ? 9.923 7.841 -12.676 1.00 94.12 106 MET A CA 1
ATOM 773 C C . MET A 1 106 ? 11.220 8.040 -13.440 1.00 94.12 106 MET A C 1
ATOM 775 O O . MET A 1 106 ? 12.237 7.434 -13.128 1.00 94.12 106 MET A O 1
ATOM 779 N N . LEU A 1 107 ? 11.171 8.868 -14.485 1.00 96.00 107 LEU A N 1
ATOM 780 C CA . LEU A 1 107 ? 12.281 9.038 -15.413 1.00 96.00 107 LEU A CA 1
ATOM 781 C C . LEU A 1 107 ? 13.382 9.915 -14.818 1.00 96.00 107 LEU A C 1
ATOM 783 O O . LEU A 1 107 ? 14.541 9.769 -15.200 1.00 96.00 107 LEU A O 1
ATOM 787 N N . ILE A 1 108 ? 13.032 10.812 -13.894 1.00 95.94 108 ILE A N 1
ATOM 788 C CA . ILE A 1 108 ? 13.988 11.664 -13.183 1.00 95.94 108 ILE A CA 1
ATOM 789 C C . ILE A 1 108 ? 14.742 10.859 -12.121 1.00 95.94 108 ILE A C 1
ATOM 791 O O . ILE A 1 108 ? 15.961 10.999 -12.016 1.00 95.94 108 ILE A O 1
ATOM 795 N N . ASN A 1 109 ? 14.042 10.011 -11.362 1.00 92.75 109 ASN A N 1
ATOM 796 C CA . ASN A 1 109 ? 14.622 9.303 -10.216 1.00 92.75 109 ASN A CA 1
ATOM 797 C C . ASN A 1 109 ? 14.962 7.835 -10.491 1.00 92.75 109 ASN A C 1
ATOM 799 O O . ASN A 1 109 ? 15.561 7.186 -9.638 1.00 92.75 109 ASN A O 1
ATOM 803 N N . SER A 1 110 ? 14.624 7.316 -11.674 1.00 92.25 110 SER A N 1
ATOM 804 C CA . SER A 1 110 ? 14.735 5.891 -12.007 1.00 92.25 110 SER A CA 1
ATOM 805 C C . SER A 1 110 ? 13.965 4.996 -11.021 1.00 92.25 110 SER A C 1
ATOM 807 O O . SER A 1 110 ? 14.470 3.959 -10.593 1.00 92.25 110 SER A O 1
ATOM 809 N N . ASP A 1 111 ? 12.756 5.423 -10.650 1.00 89.38 111 ASP A N 1
ATOM 810 C CA . ASP A 1 111 ? 11.903 4.748 -9.664 1.00 89.38 111 ASP A CA 1
ATOM 811 C C . ASP A 1 111 ? 11.331 3.428 -10.221 1.00 89.38 111 ASP A C 1
ATOM 813 O O . ASP A 1 111 ? 10.812 3.383 -11.340 1.00 89.38 111 ASP A O 1
ATOM 817 N N . ASN A 1 112 ? 11.434 2.350 -9.437 1.00 89.06 112 ASN A N 1
ATOM 818 C CA . ASN A 1 112 ? 11.027 0.995 -9.814 1.00 89.06 112 ASN A CA 1
ATOM 819 C C . ASN A 1 112 ? 9.696 0.539 -9.190 1.00 89.06 112 ASN A C 1
ATOM 821 O O . ASN A 1 112 ? 9.197 -0.528 -9.558 1.00 89.06 112 ASN A O 1
ATOM 825 N N . ASN A 1 113 ? 9.148 1.269 -8.218 1.00 78.31 113 ASN A N 1
ATOM 826 C CA . ASN A 1 113 ? 8.038 0.792 -7.389 1.00 78.31 113 ASN A CA 1
ATOM 827 C C . ASN A 1 113 ? 6.993 1.860 -7.023 1.00 78.31 113 ASN A C 1
ATOM 829 O O . ASN A 1 113 ? 5.964 1.475 -6.477 1.00 78.31 113 ASN A O 1
ATOM 833 N N . PHE A 1 114 ? 7.216 3.124 -7.396 1.00 63.38 114 PHE A N 1
ATOM 834 C CA . PHE A 1 114 ? 6.322 4.280 -7.279 1.00 63.38 114 PHE A CA 1
ATOM 835 C C . PHE A 1 114 ? 5.617 4.465 -5.919 1.00 63.38 114 PHE A C 1
ATOM 837 O O . PHE A 1 114 ? 4.532 3.923 -5.701 1.00 63.38 114 PHE A O 1
ATOM 844 N N . LEU A 1 115 ? 6.194 5.385 -5.127 1.00 50.31 115 LEU A N 1
ATOM 845 C CA . LEU A 1 115 ? 5.743 6.031 -3.869 1.00 50.31 115 LEU A CA 1
ATOM 846 C C . LEU A 1 115 ? 5.535 5.161 -2.610 1.00 50.31 115 LEU A C 1
ATOM 848 O O . LEU A 1 115 ? 4.644 4.286 -2.547 1.00 50.31 115 LEU A O 1
#

Foldseek 3Di:
DQEDAAAQEQEQPVDDQQQDDPPDDPCCDPPAADGATSAADPSQDAPPDPDRDNDRSLSNSQNVQVVCVVVNYYYDDRYYYDHDDPPDDDDDDDDDPDPVVQVVVCVVVVHDHGD

Secondary structure (DSSP, 8-state):
--EESSPPEEE-TTS-S--S-TT--HHIIIIII----SS-STTT--TT-SS--S-HHHHHHHHHHHHHHHTT-EE-SPPEEE---TTSPP----PPPPHHHH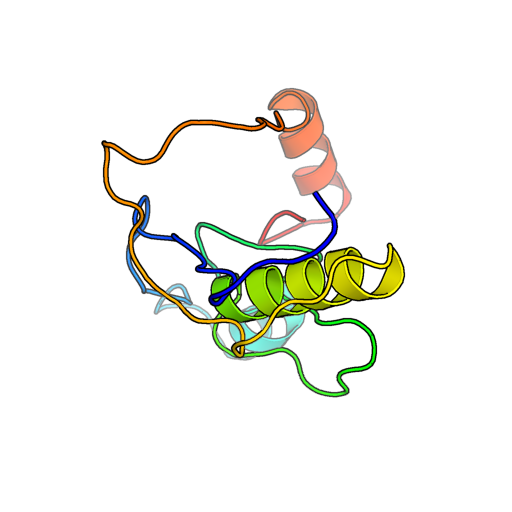HHHHHHHT-SS--

Radius of gyration: 15.73 Å; chains: 1; bounding box: 42×27×36 Å

pLDDT: mean 92.65, std 6.77, range [50.31, 98.06]

Sequence (115 aa):
MTKIEGAVIADESIYDRERYVPSWGDGIRSVEAGPLGALMINDGSVTGSPLKPANPAFAAASEFTKLLQSRGIAVRDSPEIGTASIDTPLIATLESAPLNEIVAEMLINSDNNFL